Protein AF-A0A135VFY9-F1 (afdb_monomer_lite)

Radius of gyration: 34.6 Å; chains: 1; bounding box: 76×59×100 Å

pLDDT: mean 72.24, std 19.61, range [37.0, 94.88]

Structure (mmCIF, N/CA/C/O backbone):
data_AF-A0A135VFY9-F1
#
_entry.id   AF-A0A135VFY9-F1
#
loop_
_atom_site.group_PDB
_atom_site.id
_atom_site.type_symbol
_atom_site.label_atom_id
_atom_site.label_alt_id
_atom_site.label_comp_id
_atom_site.label_asym_id
_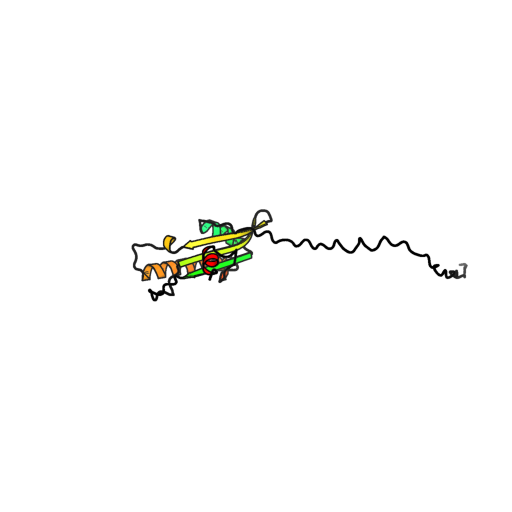atom_site.label_entity_id
_atom_site.label_seq_id
_atom_site.pdbx_PDB_ins_code
_atom_site.Cartn_x
_atom_site.Cartn_y
_atom_site.Cartn_z
_atom_site.occupancy
_atom_site.B_iso_or_equiv
_atom_site.auth_seq_id
_atom_site.auth_comp_id
_atom_site.auth_asym_id
_atom_site.auth_atom_id
_atom_site.pdbx_PDB_model_num
ATOM 1 N N . MET A 1 1 ? -46.616 47.228 67.418 1.00 39.56 1 MET A N 1
ATOM 2 C CA . MET A 1 1 ? -46.991 47.240 68.846 1.00 39.56 1 MET A CA 1
ATOM 3 C C . MET A 1 1 ? -46.242 46.096 69.524 1.00 39.56 1 MET A C 1
ATOM 5 O O . MET A 1 1 ? -46.438 44.972 69.099 1.00 39.56 1 MET A O 1
ATOM 9 N N . LEU A 1 2 ? -45.363 46.435 70.483 1.00 42.69 2 LEU A N 1
ATOM 10 C CA . LEU A 1 2 ? -44.660 45.589 71.480 1.00 42.69 2 LEU A CA 1
ATOM 11 C C . LEU A 1 2 ? -43.737 44.466 70.940 1.00 42.69 2 LEU A C 1
ATOM 13 O O . LEU A 1 2 ? -44.207 43.468 70.422 1.00 42.69 2 LEU A O 1
ATOM 17 N N . MET A 1 3 ? -42.409 44.648 70.880 1.00 37.00 3 MET A N 1
ATOM 18 C CA . MET A 1 3 ? -41.388 44.608 71.959 1.00 37.00 3 MET A CA 1
ATOM 19 C C . MET A 1 3 ? -41.200 43.247 72.652 1.00 37.00 3 MET A C 1
ATOM 21 O O . MET A 1 3 ? -42.106 42.788 73.341 1.00 37.00 3 MET A O 1
ATOM 25 N N . ARG A 1 4 ? -39.950 42.747 72.564 1.00 41.44 4 ARG A N 1
ATOM 26 C CA . ARG A 1 4 ? -39.115 41.947 73.506 1.00 41.44 4 ARG A CA 1
ATOM 27 C C . ARG A 1 4 ? -38.373 40.867 72.697 1.00 41.44 4 ARG A C 1
ATOM 29 O O . ARG A 1 4 ? -39.015 40.054 72.058 1.00 41.44 4 ARG A O 1
ATOM 36 N N . GLY A 1 5 ? -37.048 40.817 72.579 1.00 39.91 5 GLY A N 1
ATOM 37 C CA . GLY A 1 5 ? -35.980 41.257 73.472 1.00 39.91 5 GLY A CA 1
ATOM 38 C C . GLY A 1 5 ? -35.417 40.034 74.191 1.00 39.91 5 GLY A C 1
ATOM 39 O O . GLY A 1 5 ? -36.050 39.588 75.134 1.00 39.91 5 GLY A O 1
ATOM 40 N N . PHE A 1 6 ? -34.263 39.513 73.756 1.00 40.09 6 PHE A N 1
ATOM 41 C CA . PHE A 1 6 ? -33.360 38.704 74.584 1.00 40.09 6 PHE A CA 1
ATOM 42 C C . PHE A 1 6 ? -31.919 38.829 74.067 1.00 40.09 6 PHE A C 1
ATOM 44 O O . PHE A 1 6 ? -31.639 38.613 72.890 1.00 40.09 6 PHE A O 1
ATOM 51 N N . GLN A 1 7 ? -31.026 39.222 74.975 1.00 45.09 7 GLN A N 1
ATOM 52 C CA . GLN A 1 7 ? -29.579 39.344 74.812 1.00 45.09 7 GLN A CA 1
ATOM 53 C C . GLN A 1 7 ? -28.860 38.237 75.605 1.00 45.09 7 GLN A C 1
ATOM 55 O O . GLN A 1 7 ? -29.342 37.829 76.657 1.00 45.09 7 GLN A O 1
ATOM 60 N N . ALA A 1 8 ? -27.664 37.894 75.103 1.00 39.03 8 ALA A N 1
ATOM 61 C CA . ALA A 1 8 ? -26.459 37.368 75.770 1.00 39.03 8 ALA A CA 1
ATOM 62 C C . ALA A 1 8 ? -26.452 35.929 76.344 1.00 39.03 8 ALA A C 1
ATOM 64 O O . ALA A 1 8 ? -27.163 35.604 77.284 1.00 39.03 8 ALA A O 1
ATOM 65 N N . HIS A 1 9 ? -25.538 35.071 75.863 1.00 42.28 9 HIS A N 1
ATOM 66 C CA . HIS A 1 9 ? -24.142 34.996 76.340 1.00 42.28 9 HIS A CA 1
ATOM 67 C C . HIS A 1 9 ? -23.286 34.020 75.491 1.00 42.28 9 HIS A C 1
ATOM 69 O O . HIS A 1 9 ? -23.811 33.028 74.982 1.00 42.28 9 HIS A O 1
ATOM 75 N N . PRO A 1 10 ? -21.968 34.266 75.342 1.00 43.62 10 PRO A N 1
ATOM 76 C CA . PRO A 1 10 ? -21.043 33.389 74.625 1.00 43.62 10 PRO A CA 1
ATOM 77 C C . PRO A 1 10 ? -20.581 32.221 75.513 1.00 43.62 10 PRO A C 1
ATOM 79 O O . PRO A 1 10 ? -20.127 32.430 76.637 1.00 43.62 10 PRO A O 1
ATOM 82 N N . ARG A 1 11 ? -20.662 30.983 75.007 1.00 41.44 11 ARG A N 1
ATOM 83 C CA . ARG A 1 11 ? -20.024 29.821 75.646 1.00 41.44 11 ARG A CA 1
ATOM 84 C C . ARG A 1 11 ? -18.554 29.763 75.245 1.00 41.44 11 ARG A C 1
ATOM 86 O O . ARG A 1 11 ? -18.225 29.553 74.080 1.00 41.44 11 ARG A O 1
ATOM 93 N N . THR A 1 12 ? -17.688 29.947 76.231 1.00 51.69 12 THR A N 1
ATOM 94 C CA . THR A 1 12 ? -16.264 29.633 76.167 1.00 51.69 12 THR A CA 1
ATOM 95 C C . THR A 1 12 ? -16.074 28.119 76.055 1.00 51.69 12 THR A C 1
ATOM 97 O O . THR A 1 12 ? -16.721 27.340 76.752 1.00 51.69 12 THR A O 1
ATOM 100 N N . TRP A 1 13 ? -15.190 27.703 75.151 1.00 46.56 13 TRP A N 1
ATOM 101 C CA . TRP A 1 13 ? -14.734 26.321 75.027 1.00 46.56 13 TRP A CA 1
ATOM 102 C C . TRP A 1 13 ? -13.480 26.144 75.891 1.00 46.56 13 TRP A C 1
ATOM 104 O O . TRP A 1 13 ? -12.573 26.974 75.782 1.00 46.56 13 TRP A O 1
ATOM 114 N N . PRO A 1 14 ? -13.375 25.105 76.734 1.00 41.62 14 PRO A N 1
ATOM 115 C CA . PRO A 1 14 ? -12.105 24.779 77.357 1.00 41.62 14 PRO A CA 1
ATOM 116 C C . PRO A 1 14 ? -11.186 24.106 76.330 1.00 41.62 14 PRO A C 1
ATOM 118 O O . PRO A 1 14 ? -11.566 23.154 75.648 1.00 41.62 14 PRO A O 1
ATOM 121 N N . SER A 1 15 ? -9.970 24.639 76.237 1.00 48.41 15 SER A N 1
ATOM 122 C CA . SER A 1 15 ? -8.829 24.045 75.545 1.00 48.41 15 SER A CA 1
ATOM 123 C C . SER A 1 15 ? -8.469 22.716 76.206 1.00 48.41 15 SER A C 1
ATOM 125 O O . SER A 1 15 ? -8.247 22.674 77.417 1.00 48.41 15 SER A O 1
ATOM 127 N N . VAL A 1 16 ? -8.411 21.641 75.422 1.00 46.72 16 VAL A N 1
ATOM 128 C CA . VAL A 1 16 ? -7.916 20.339 75.875 1.00 46.72 16 VAL A CA 1
ATOM 129 C C . VAL A 1 16 ? -6.723 19.973 75.003 1.00 46.72 16 VAL A C 1
ATOM 131 O O . VAL A 1 16 ? -6.871 19.656 73.824 1.00 46.72 16 VAL A O 1
ATOM 134 N N . SER A 1 17 ? -5.532 20.064 75.587 1.00 53.16 17 SER A N 1
ATOM 135 C CA . SER A 1 17 ? -4.291 19.555 75.006 1.00 53.16 17 SER A CA 1
ATOM 136 C C . SER A 1 17 ? -4.358 18.025 74.919 1.00 53.16 17 SER A C 1
ATOM 138 O O . SER A 1 17 ? -4.678 17.393 75.930 1.00 53.16 17 SER A O 1
ATOM 140 N N . PRO A 1 18 ? -4.043 17.392 73.777 1.00 43.88 18 PRO A N 1
ATOM 141 C CA . PRO A 1 18 ? -3.966 15.940 73.718 1.00 43.88 18 PRO A CA 1
ATOM 142 C C . PRO A 1 18 ? -2.704 15.443 74.428 1.00 43.88 18 PRO A C 1
ATOM 144 O O . PRO A 1 18 ? -1.591 15.853 74.101 1.00 43.88 18 PRO A O 1
ATOM 147 N N . LEU A 1 19 ? -2.911 14.550 75.398 1.00 42.47 19 LEU A N 1
ATOM 148 C CA . LEU A 1 19 ? -1.879 13.734 76.024 1.00 42.47 19 LEU A CA 1
ATOM 149 C C . LEU A 1 19 ? -1.087 12.954 74.966 1.00 42.47 19 LEU A C 1
ATOM 151 O O . LEU A 1 19 ? -1.666 12.273 74.117 1.00 42.47 19 LEU A O 1
ATOM 155 N N . GLU A 1 20 ? 0.238 12.976 75.111 1.00 47.38 20 GLU A N 1
ATOM 156 C CA . GLU A 1 20 ? 1.128 11.944 74.589 1.00 47.38 20 GLU A CA 1
ATOM 157 C C . GLU A 1 20 ? 0.598 10.561 74.981 1.00 47.38 20 GLU A C 1
ATOM 159 O O . GLU A 1 20 ? 0.561 10.186 76.155 1.00 47.38 20 GLU A O 1
ATOM 164 N N . THR A 1 21 ? 0.210 9.778 73.981 1.00 47.62 21 THR A N 1
ATOM 165 C CA . THR A 1 21 ? 0.043 8.336 74.124 1.00 47.62 21 THR A CA 1
ATOM 166 C C . THR A 1 21 ? 0.975 7.662 73.133 1.00 47.62 21 THR A C 1
ATOM 168 O O . THR A 1 21 ? 0.908 7.860 71.922 1.00 47.62 21 THR A O 1
ATOM 171 N N . LYS A 1 22 ? 1.920 6.921 73.716 1.00 42.84 22 LYS A N 1
ATOM 172 C CA . LYS A 1 22 ? 2.869 6.024 73.063 1.00 42.84 22 LYS A CA 1
ATOM 173 C C . LYS A 1 22 ? 2.146 5.172 72.020 1.00 42.84 22 LYS A C 1
ATOM 175 O O . LYS A 1 22 ? 1.092 4.608 72.308 1.00 42.84 22 LYS A O 1
ATOM 180 N N . GLY A 1 23 ? 2.726 5.087 70.826 1.00 43.09 23 GLY A N 1
ATOM 181 C CA . GLY A 1 23 ? 2.190 4.266 69.748 1.00 43.09 23 GLY A CA 1
ATOM 182 C C . GLY A 1 23 ? 2.183 2.774 70.082 1.00 43.09 23 GLY A C 1
ATOM 183 O O . GLY A 1 23 ? 2.876 2.323 70.996 1.00 43.09 23 GLY A O 1
ATOM 184 N N . PRO A 1 24 ? 1.489 1.992 69.253 1.00 44.50 24 PRO A N 1
ATOM 185 C CA . PRO A 1 24 ? 2.029 0.756 68.748 1.00 44.50 24 PRO A CA 1
ATOM 186 C C . PRO A 1 24 ? 2.429 0.967 67.287 1.00 44.50 24 PRO A C 1
ATOM 188 O O . PRO A 1 24 ? 1.637 1.353 66.423 1.00 44.50 24 PRO A O 1
ATOM 191 N N . GLU A 1 25 ? 3.712 0.732 67.051 1.00 51.75 25 GLU A N 1
ATOM 192 C CA . GLU A 1 25 ? 4.266 0.279 65.785 1.00 51.75 25 GLU A CA 1
ATOM 193 C C . GLU A 1 25 ? 3.294 -0.707 65.113 1.00 51.75 25 GLU A C 1
ATOM 195 O O . GLU A 1 25 ? 2.855 -1.664 65.748 1.00 51.75 25 GLU A O 1
ATOM 200 N N . GLY A 1 26 ? 2.929 -0.483 63.844 1.00 45.62 26 GLY A N 1
ATOM 201 C CA . GLY A 1 26 ? 2.209 -1.523 63.095 1.00 45.62 26 GLY A CA 1
ATOM 202 C C . GLY A 1 26 ? 1.233 -1.113 61.994 1.00 45.62 26 GLY A C 1
ATOM 203 O O . GLY A 1 26 ? 0.699 -2.008 61.354 1.00 45.62 26 GLY A O 1
ATOM 204 N N . ALA A 1 27 ? 0.981 0.175 61.725 1.00 44.53 27 ALA A N 1
ATOM 205 C CA . ALA A 1 27 ? -0.081 0.555 60.769 1.00 44.53 27 ALA A CA 1
ATOM 206 C C . ALA A 1 27 ? 0.358 1.390 59.548 1.00 44.53 27 ALA A C 1
ATOM 208 O O . ALA A 1 27 ? -0.451 1.623 58.656 1.00 44.53 27 ALA A O 1
ATOM 209 N N . TYR A 1 28 ? 1.626 1.808 59.453 1.00 45.19 28 TYR A N 1
ATOM 210 C CA . TYR A 1 28 ? 2.109 2.668 58.354 1.00 45.19 28 TYR A CA 1
ATOM 211 C C . TYR A 1 28 ? 2.976 1.949 57.304 1.00 45.19 28 TYR A C 1
ATOM 213 O O . TYR A 1 28 ? 3.496 2.591 56.396 1.00 45.19 28 TYR A O 1
ATOM 221 N N . GLY A 1 29 ? 3.125 0.623 57.400 1.00 41.53 29 GLY A N 1
ATOM 222 C CA . GLY A 1 29 ? 3.902 -0.178 56.442 1.00 41.53 29 GLY A CA 1
ATOM 223 C C . GLY A 1 29 ? 3.119 -0.667 55.217 1.00 41.53 29 GLY A C 1
ATOM 224 O O . GLY A 1 29 ? 3.728 -1.005 54.214 1.00 41.53 29 GLY A O 1
ATOM 225 N N . ALA A 1 30 ? 1.783 -0.677 55.266 1.00 46.16 30 ALA A N 1
ATOM 226 C CA . ALA A 1 30 ? 0.944 -1.353 54.265 1.00 46.16 30 ALA A CA 1
ATOM 227 C C . ALA A 1 30 ? 0.145 -0.402 53.350 1.00 46.16 30 ALA A C 1
ATOM 229 O O . ALA A 1 30 ? -0.817 -0.810 52.713 1.00 46.16 30 ALA A O 1
ATOM 230 N N . MET A 1 31 ? 0.515 0.880 53.294 1.00 43.44 31 MET A N 1
ATOM 231 C CA . MET A 1 31 ? -0.143 1.902 52.457 1.00 43.44 31 MET A CA 1
ATOM 232 C C . MET A 1 31 ? 0.871 2.617 51.548 1.00 43.44 31 MET A C 1
ATOM 234 O O . MET A 1 31 ? 0.744 3.807 51.263 1.00 43.44 31 MET A O 1
ATOM 238 N N . ARG A 1 32 ? 1.929 1.915 51.120 1.00 46.97 32 ARG A N 1
ATOM 239 C CA . ARG A 1 32 ? 2.898 2.432 50.134 1.00 46.97 32 ARG A CA 1
ATOM 240 C C . ARG A 1 32 ? 3.126 1.537 48.920 1.00 46.97 32 ARG A C 1
ATOM 242 O O . ARG A 1 32 ? 3.772 1.974 47.976 1.00 46.97 32 ARG A O 1
ATOM 249 N N . GLU A 1 33 ? 2.517 0.363 48.886 1.00 48.94 33 GLU A N 1
ATOM 250 C CA . GLU A 1 33 ? 2.519 -0.530 47.733 1.00 48.94 33 GLU A CA 1
ATOM 251 C C . GLU A 1 33 ? 1.072 -0.829 47.373 1.00 48.94 33 GLU A C 1
ATOM 253 O O . GLU A 1 33 ? 0.475 -1.716 47.955 1.00 48.94 33 GLU A O 1
ATOM 258 N N . LEU A 1 34 ? 0.479 0.002 46.517 1.00 48.31 34 LEU A N 1
ATOM 259 C CA . LEU A 1 34 ? -0.631 -0.329 45.603 1.00 48.31 34 LEU A CA 1
ATOM 260 C C . LEU A 1 34 ? -0.941 0.902 44.726 1.00 48.31 34 LEU A C 1
ATOM 262 O O . LEU A 1 34 ? -2.080 1.256 44.442 1.00 48.31 34 LEU A O 1
ATOM 266 N N . LYS A 1 35 ? 0.118 1.580 44.273 1.00 42.94 35 LYS A N 1
ATOM 267 C CA . LYS A 1 35 ? 0.095 2.277 42.987 1.00 42.94 35 LYS A CA 1
ATOM 268 C C . LYS A 1 35 ? 0.970 1.470 42.040 1.00 42.94 35 LYS A C 1
ATOM 270 O O . LYS A 1 35 ? 1.930 1.978 41.470 1.00 42.94 35 LYS A O 1
ATOM 275 N N . GLU A 1 36 ? 0.647 0.188 41.899 1.00 49.69 36 GLU A N 1
ATOM 276 C CA . GLU A 1 36 ? 0.929 -0.481 40.641 1.00 49.69 36 GLU A CA 1
ATOM 277 C C . GLU A 1 36 ? 0.064 0.246 39.616 1.00 49.69 36 GLU A C 1
ATOM 279 O O . GLU A 1 36 ?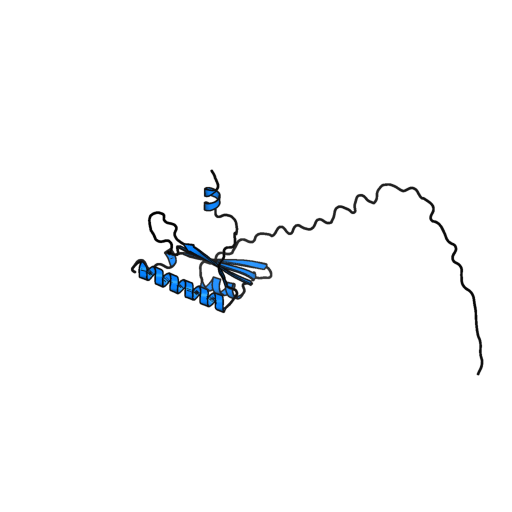 -1.125 -0.017 39.457 1.00 49.69 36 GLU A O 1
ATOM 284 N N . MET A 1 37 ? 0.649 1.258 38.970 1.00 42.72 37 MET A N 1
ATOM 285 C CA . MET A 1 37 ? 0.227 1.590 37.623 1.00 42.72 37 MET A CA 1
ATOM 286 C C . MET A 1 37 ? 0.257 0.255 36.900 1.00 42.72 37 MET A C 1
ATOM 288 O O . MET A 1 37 ? 1.343 -0.303 36.724 1.00 42.72 37 MET A O 1
ATOM 292 N N . SER A 1 38 ? -0.911 -0.278 36.547 1.00 49.53 38 SER A N 1
ATOM 293 C CA . SER A 1 38 ? -1.002 -1.273 35.498 1.00 49.53 38 SER A CA 1
ATOM 294 C C . SER A 1 38 ? -0.220 -0.670 34.345 1.00 49.53 38 SER A C 1
ATOM 296 O O . SER A 1 38 ? -0.680 0.268 33.693 1.00 49.53 38 SER A O 1
ATOM 298 N N . LYS A 1 39 ? 1.026 -1.120 34.173 1.00 50.19 39 LYS A N 1
ATOM 299 C CA . LYS A 1 39 ? 1.722 -1.004 32.908 1.00 50.19 39 LYS A CA 1
ATOM 300 C C . LYS A 1 39 ? 0.774 -1.729 31.980 1.00 50.19 39 LYS A C 1
ATOM 302 O O . LYS A 1 39 ? 0.724 -2.956 31.996 1.00 50.19 39 LYS A O 1
ATOM 307 N N . GLU A 1 40 ? -0.078 -0.968 31.303 1.00 55.59 40 GLU A N 1
ATOM 308 C CA . GLU A 1 40 ? -0.780 -1.431 30.127 1.00 55.59 40 GLU A CA 1
ATOM 309 C C . GLU A 1 40 ? 0.349 -1.881 29.215 1.00 55.59 40 GLU A C 1
ATOM 311 O O . GLU A 1 40 ? 0.986 -1.067 28.556 1.00 55.59 40 GLU A O 1
ATOM 316 N N . ASN A 1 41 ? 0.718 -3.158 29.306 1.00 53.88 41 ASN A N 1
ATOM 317 C CA . ASN A 1 41 ? 1.574 -3.773 28.321 1.00 53.88 41 ASN A CA 1
ATOM 318 C C . ASN A 1 41 ? 0.769 -3.598 27.040 1.00 53.88 41 ASN A C 1
ATOM 320 O O . ASN A 1 41 ? -0.318 -4.186 26.963 1.00 53.88 41 ASN A O 1
ATOM 324 N N . PRO A 1 42 ? 1.207 -2.742 26.098 1.00 58.66 42 PRO A N 1
ATOM 325 C CA . PRO A 1 42 ? 0.472 -2.573 24.866 1.00 58.66 42 PRO A CA 1
ATOM 326 C C . PRO A 1 42 ? 0.464 -3.956 24.232 1.00 58.66 42 PRO A C 1
ATOM 328 O O . PRO A 1 42 ? 1.505 -4.484 23.843 1.00 58.66 42 PRO A O 1
ATOM 331 N N . THR A 1 43 ? -0.699 -4.602 24.256 1.00 62.69 43 THR A N 1
ATOM 332 C CA . THR A 1 43 ? -0.855 -5.905 23.630 1.00 62.69 43 THR A CA 1
ATOM 333 C C . THR A 1 43 ? -0.702 -5.623 22.150 1.00 62.69 43 THR A C 1
ATOM 335 O O . THR A 1 43 ? -1.568 -4.995 21.545 1.00 62.69 43 THR A O 1
ATOM 338 N N . SER A 1 44 ? 0.463 -5.968 21.606 1.00 68.00 44 SER A N 1
ATOM 339 C CA . SER A 1 44 ? 0.764 -5.743 20.201 1.00 68.00 44 SER A CA 1
ATOM 340 C C . SER A 1 44 ? -0.138 -6.662 19.392 1.00 68.00 44 SER A C 1
ATOM 342 O O . SER A 1 44 ? 0.018 -7.883 19.423 1.00 68.00 44 SER A O 1
ATOM 344 N N . ILE A 1 45 ? -1.138 -6.083 18.730 1.00 78.81 45 ILE A N 1
ATOM 345 C CA . ILE A 1 45 ? -1.989 -6.818 17.801 1.00 78.81 45 ILE A CA 1
ATOM 346 C C . ILE A 1 45 ? -1.268 -6.804 16.451 1.00 78.81 45 ILE A C 1
ATOM 348 O O . ILE A 1 45 ? -1.046 -5.717 15.905 1.00 78.81 45 ILE A O 1
ATOM 352 N N . PRO A 1 46 ? -0.879 -7.971 15.908 1.00 84.25 46 PRO A N 1
ATOM 353 C CA . PRO A 1 46 ? -0.207 -8.021 14.622 1.00 84.25 46 PRO A CA 1
ATOM 354 C C . PRO A 1 46 ? -1.127 -7.477 13.517 1.00 84.25 46 PRO A C 1
ATOM 356 O O . PRO A 1 46 ? -2.346 -7.666 13.584 1.00 84.25 46 PRO A O 1
ATOM 359 N N . PRO A 1 47 ? -0.572 -6.819 12.486 1.00 88.75 47 PRO A N 1
ATOM 360 C CA . PRO A 1 47 ? -1.357 -6.369 11.347 1.00 88.75 47 PRO A CA 1
ATOM 361 C C . PRO A 1 47 ? -2.080 -7.526 10.653 1.00 88.75 47 PRO A C 1
ATOM 363 O O . PRO A 1 47 ? -1.482 -8.568 10.382 1.00 88.75 47 PRO A O 1
ATOM 366 N N . VAL A 1 48 ? -3.343 -7.311 10.295 1.00 92.56 48 VAL A N 1
ATOM 367 C CA . VAL A 1 48 ? -4.088 -8.213 9.414 1.00 92.56 48 VAL A CA 1
ATOM 368 C C . VAL A 1 48 ? -3.636 -7.950 7.981 1.00 92.56 48 VAL A C 1
ATOM 370 O O . VAL A 1 48 ? -3.796 -6.839 7.475 1.00 92.56 48 VAL A O 1
ATOM 373 N N . VAL A 1 49 ? -3.046 -8.953 7.335 1.00 93.56 49 VAL A N 1
ATOM 374 C CA . VAL A 1 49 ? -2.620 -8.858 5.934 1.00 93.56 49 VAL A CA 1
ATOM 375 C C . VAL A 1 49 ? -3.797 -9.214 5.032 1.00 93.56 49 VAL A C 1
ATOM 377 O O . VAL A 1 49 ? -4.435 -10.243 5.234 1.00 93.56 49 VAL A O 1
ATOM 380 N N . LEU A 1 50 ? -4.085 -8.344 4.070 1.00 93.75 50 LEU A N 1
ATOM 381 C CA . LEU A 1 50 ? -5.157 -8.485 3.095 1.00 93.75 50 LEU A CA 1
ATOM 382 C C . LEU A 1 50 ? -4.558 -8.768 1.720 1.00 93.75 50 LEU A C 1
ATOM 384 O O . LEU A 1 50 ? -3.660 -8.044 1.272 1.00 93.75 50 LEU A O 1
ATOM 388 N N . ASP A 1 51 ? -5.086 -9.790 1.056 1.00 90.38 51 ASP A N 1
ATOM 389 C CA . ASP A 1 51 ? -4.639 -10.202 -0.275 1.00 90.38 51 ASP A CA 1
ATOM 390 C C . ASP A 1 51 ? -5.164 -9.259 -1.363 1.00 90.38 51 ASP A C 1
ATOM 392 O O . ASP A 1 51 ? -4.428 -8.914 -2.284 1.00 90.38 51 ASP A O 1
ATOM 396 N N . ASP A 1 52 ? -6.397 -8.771 -1.210 1.00 91.38 52 ASP A N 1
ATOM 397 C CA . ASP A 1 52 ? -7.063 -7.920 -2.191 1.00 91.38 52 ASP A CA 1
ATOM 398 C C . ASP A 1 52 ? -6.987 -6.430 -1.830 1.00 91.38 52 ASP A C 1
ATOM 400 O O . ASP A 1 52 ? -7.270 -6.001 -0.705 1.00 91.38 52 ASP A O 1
ATOM 404 N N . TYR A 1 53 ? -6.660 -5.603 -2.828 1.00 90.81 53 TYR A N 1
ATOM 405 C CA . TYR A 1 53 ? -6.620 -4.148 -2.664 1.00 90.81 53 TYR A CA 1
ATOM 406 C C . TYR A 1 53 ? -8.006 -3.559 -2.358 1.00 90.81 53 TYR A C 1
ATOM 408 O O . TYR A 1 53 ? -8.118 -2.618 -1.573 1.00 90.81 53 TYR A O 1
ATOM 416 N N . SER A 1 54 ? -9.072 -4.111 -2.944 1.00 92.44 54 SER A N 1
ATOM 417 C CA . SER A 1 54 ? -10.442 -3.633 -2.716 1.00 92.44 54 SER A CA 1
ATOM 418 C C . SER A 1 54 ? -10.873 -3.783 -1.256 1.00 92.44 54 SER A C 1
ATOM 420 O O . SER A 1 54 ? -11.492 -2.871 -0.707 1.00 92.44 54 SER A O 1
ATOM 422 N N . ASP A 1 55 ? -10.480 -4.876 -0.604 1.00 93.69 55 ASP A N 1
ATOM 423 C CA . ASP A 1 55 ? -10.737 -5.084 0.821 1.00 93.69 55 ASP A CA 1
ATOM 424 C C . ASP A 1 55 ? -9.951 -4.080 1.660 1.00 93.69 55 ASP A C 1
ATOM 426 O O . ASP A 1 55 ? -10.497 -3.442 2.564 1.00 93.69 55 ASP A O 1
ATOM 430 N N . PHE A 1 56 ? -8.675 -3.872 1.321 1.00 94.62 56 PHE A N 1
ATOM 431 C CA . PHE A 1 56 ? -7.853 -2.861 1.981 1.00 94.62 56 PHE A CA 1
ATOM 432 C C . PHE A 1 56 ? -8.471 -1.467 1.887 1.00 94.62 56 PHE A C 1
ATOM 434 O O . PHE A 1 56 ? -8.542 -0.754 2.888 1.00 94.62 56 PHE A O 1
ATOM 441 N N . GLU A 1 57 ? -8.954 -1.087 0.709 1.00 94.12 57 GLU A N 1
ATOM 442 C CA . GLU A 1 57 ? -9.600 0.200 0.480 1.00 94.12 57 GLU A CA 1
ATOM 443 C C . GLU A 1 57 ? -10.835 0.401 1.370 1.00 94.12 57 GLU A C 1
ATOM 445 O O . GLU A 1 57 ? -11.042 1.492 1.908 1.00 94.12 57 GLU A O 1
ATOM 450 N N . MET A 1 58 ? -11.632 -0.647 1.593 1.00 93.50 58 MET A N 1
ATOM 451 C CA . MET A 1 58 ? -12.773 -0.572 2.508 1.00 93.50 58 MET A CA 1
ATOM 452 C C . MET A 1 58 ? -12.345 -0.232 3.941 1.00 93.50 58 MET A C 1
ATOM 454 O O . MET A 1 58 ? -12.989 0.598 4.587 1.00 93.50 58 MET A O 1
ATOM 458 N N . PHE A 1 59 ? -11.254 -0.824 4.432 1.00 94.00 59 PHE A N 1
ATOM 459 C CA . PHE A 1 59 ? -10.734 -0.531 5.772 1.00 94.00 59 PHE A CA 1
ATOM 460 C C . PHE A 1 59 ? -10.008 0.814 5.847 1.00 94.00 59 PHE A C 1
ATOM 462 O O . PHE A 1 59 ? -10.113 1.509 6.859 1.00 94.00 59 PHE A O 1
ATOM 469 N N . ALA A 1 60 ? -9.316 1.212 4.779 1.00 93.38 60 ALA A N 1
ATOM 470 C CA . ALA A 1 60 ? -8.583 2.471 4.703 1.00 93.38 60 ALA A CA 1
ATOM 471 C C . ALA A 1 60 ? -9.494 3.692 4.923 1.00 93.38 60 ALA A C 1
ATOM 473 O O . ALA A 1 60 ? -9.093 4.631 5.608 1.00 93.38 60 ALA A O 1
ATOM 474 N N . LYS A 1 61 ? -10.747 3.643 4.449 1.00 91.69 61 LYS A N 1
ATOM 475 C CA . LYS A 1 61 ? -11.765 4.691 4.677 1.00 91.69 61 LYS A CA 1
ATOM 476 C C . LYS A 1 61 ? -12.094 4.928 6.153 1.00 91.69 61 LYS A C 1
ATOM 478 O O . LYS A 1 61 ? -12.470 6.031 6.535 1.00 91.69 61 LYS A O 1
ATOM 483 N N . GLY A 1 62 ? -12.000 3.884 6.975 1.00 89.56 62 GLY A N 1
ATOM 484 C CA . GLY A 1 62 ? -12.259 3.940 8.416 1.00 89.56 62 GLY A CA 1
ATOM 485 C C . GLY A 1 62 ? -10.995 4.094 9.261 1.00 89.56 62 GLY A C 1
ATOM 486 O O . GLY A 1 62 ? -11.075 4.031 10.490 1.00 89.56 62 GLY A O 1
ATOM 487 N N . ALA A 1 63 ? -9.832 4.235 8.625 1.00 92.81 63 ALA A N 1
ATOM 488 C CA . ALA A 1 63 ? -8.557 4.348 9.309 1.00 92.81 63 ALA A CA 1
ATOM 489 C C . ALA A 1 63 ? -8.351 5.761 9.856 1.00 92.81 63 ALA A C 1
ATOM 491 O O . ALA A 1 63 ? -8.742 6.759 9.254 1.00 92.81 63 ALA A O 1
ATOM 492 N N . VAL A 1 64 ? -7.660 5.850 10.990 1.00 92.56 64 VAL A N 1
ATOM 493 C CA . VAL A 1 64 ? -7.190 7.139 11.517 1.00 92.56 64 VAL A CA 1
ATOM 494 C C . VAL A 1 64 ? -6.072 7.687 10.630 1.00 92.56 64 VAL A C 1
ATOM 496 O O . VAL A 1 64 ? -5.964 8.897 10.417 1.00 92.56 64 VAL A O 1
ATOM 499 N N . LEU A 1 65 ? -5.235 6.782 10.121 1.00 92.94 65 LEU A N 1
ATOM 500 C CA . LEU A 1 65 ? -4.087 7.099 9.293 1.00 92.94 65 LEU A CA 1
ATOM 501 C C . LEU A 1 65 ? -3.834 5.974 8.294 1.00 92.94 65 LEU A C 1
ATOM 503 O O . LEU A 1 65 ? -3.872 4.799 8.658 1.00 92.94 65 LEU A O 1
ATOM 507 N N . VAL A 1 66 ? -3.520 6.337 7.056 1.00 94.88 66 VAL A N 1
ATOM 508 C CA . VAL A 1 66 ? -3.052 5.406 6.033 1.00 94.88 66 VAL A CA 1
ATOM 509 C C . VAL A 1 66 ? -1.603 5.739 5.714 1.00 94.88 66 VAL A C 1
ATOM 511 O O . VAL A 1 66 ? -1.251 6.890 5.463 1.00 94.88 66 VAL A O 1
ATOM 514 N N . LEU A 1 67 ? -0.750 4.726 5.732 1.00 94.31 67 LEU A N 1
ATOM 515 C CA . LEU A 1 67 ? 0.646 4.832 5.356 1.00 94.31 67 LEU A CA 1
ATOM 516 C C . LEU A 1 67 ? 0.892 4.119 4.041 1.00 94.31 67 LEU A C 1
ATOM 518 O O . LEU A 1 67 ? 0.349 3.040 3.807 1.00 94.31 67 LEU A O 1
ATOM 522 N N . TYR A 1 68 ? 1.771 4.690 3.227 1.00 93.75 68 TYR A N 1
ATOM 523 C CA . TYR A 1 68 ? 2.372 3.980 2.110 1.00 93.75 68 TYR A CA 1
ATOM 524 C C . TYR A 1 68 ? 3.897 3.986 2.233 1.00 93.75 68 TYR A C 1
ATOM 526 O O . TYR A 1 68 ? 4.523 5.021 2.485 1.00 93.75 68 TYR A O 1
ATOM 534 N N . SER A 1 69 ? 4.491 2.813 2.034 1.00 92.06 69 SER A N 1
ATOM 535 C CA . SER A 1 69 ? 5.934 2.603 2.050 1.00 92.06 69 SER A CA 1
ATOM 536 C C . SER A 1 69 ? 6.391 1.983 0.730 1.00 92.06 69 SER A C 1
ATOM 538 O O . SER A 1 69 ? 6.122 0.800 0.493 1.00 92.06 69 SER A O 1
ATOM 540 N N . PRO A 1 70 ? 7.044 2.763 -0.149 1.00 89.75 70 PRO A N 1
ATOM 541 C CA . PRO A 1 70 ? 7.658 2.236 -1.354 1.00 89.75 70 PRO A CA 1
ATOM 542 C C . PRO A 1 70 ? 9.025 1.617 -1.038 1.00 89.75 70 PRO A C 1
ATOM 544 O O . PRO A 1 70 ? 9.884 2.243 -0.416 1.00 89.75 70 PRO A O 1
ATOM 547 N N . GLU A 1 71 ? 9.236 0.407 -1.532 1.00 88.00 71 GLU A N 1
ATOM 548 C CA . GLU A 1 71 ? 10.499 -0.315 -1.512 1.00 88.00 71 GLU A CA 1
ATOM 549 C C . GLU A 1 71 ? 11.004 -0.431 -2.951 1.00 88.00 71 GLU A C 1
ATOM 551 O O . GLU A 1 71 ? 10.268 -0.855 -3.843 1.00 88.00 71 GLU A O 1
ATOM 556 N N . TYR A 1 72 ? 12.259 -0.057 -3.181 1.00 85.44 72 TYR A N 1
ATOM 557 C CA . TYR A 1 72 ? 12.894 -0.096 -4.496 1.00 85.44 72 TYR A CA 1
ATOM 558 C C . TYR A 1 72 ? 13.890 -1.252 -4.575 1.00 85.44 72 TYR A C 1
ATOM 560 O O . TYR A 1 72 ? 14.431 -1.695 -3.556 1.00 85.44 72 TYR A O 1
ATOM 568 N N . PHE A 1 73 ? 14.155 -1.754 -5.779 1.00 82.88 73 PHE A N 1
ATOM 569 C CA . PHE A 1 73 ? 15.231 -2.723 -5.959 1.00 82.88 73 PHE A CA 1
ATOM 570 C C . PHE A 1 73 ? 16.579 -2.064 -5.661 1.00 82.88 73 PHE A C 1
ATOM 572 O O . PHE A 1 73 ? 16.876 -0.964 -6.118 1.00 82.88 73 PHE A O 1
ATOM 579 N N . HIS A 1 74 ? 17.409 -2.777 -4.906 1.00 73.88 74 HIS A N 1
ATOM 580 C CA . HIS A 1 74 ? 18.783 -2.391 -4.632 1.00 73.88 74 HIS A CA 1
ATOM 581 C C . HIS A 1 74 ? 19.682 -3.403 -5.339 1.00 73.88 74 HIS A C 1
ATOM 583 O O . HIS A 1 74 ? 19.854 -4.523 -4.863 1.00 73.88 74 HIS A O 1
ATOM 589 N N . SER A 1 75 ? 20.213 -3.036 -6.506 1.00 66.62 75 SER A N 1
ATOM 590 C CA . SER A 1 75 ? 21.186 -3.855 -7.230 1.00 66.62 75 SER A CA 1
ATOM 591 C C . SER A 1 75 ? 22.488 -3.076 -7.386 1.00 66.62 75 SER A C 1
ATOM 593 O O . SER A 1 75 ? 22.451 -1.944 -7.861 1.00 66.62 75 SER A O 1
ATOM 595 N N . PRO A 1 76 ? 23.645 -3.654 -7.022 1.00 65.94 76 PRO A N 1
ATOM 596 C CA . PRO A 1 76 ? 24.940 -3.045 -7.314 1.00 65.94 76 PRO A CA 1
ATOM 597 C C . PRO A 1 76 ? 25.346 -3.206 -8.790 1.00 65.94 76 PRO A C 1
ATOM 599 O O . PRO A 1 76 ? 26.331 -2.610 -9.212 1.00 65.94 76 PRO A O 1
ATOM 602 N N . PHE A 1 77 ? 24.613 -4.012 -9.567 1.00 65.25 77 PHE A N 1
ATOM 603 C CA . PHE A 1 77 ? 24.942 -4.351 -10.958 1.00 65.25 77 PHE A CA 1
ATOM 604 C C . PHE A 1 77 ? 24.052 -3.658 -11.989 1.00 65.25 77 PHE A C 1
ATOM 606 O O . PHE A 1 77 ? 24.410 -3.589 -13.160 1.00 65.25 77 PHE A O 1
ATOM 613 N N . LEU A 1 78 ? 22.885 -3.174 -11.568 1.00 60.09 78 LEU A N 1
ATOM 614 C CA . LEU A 1 78 ? 21.943 -2.461 -12.421 1.00 60.09 78 LEU A CA 1
ATOM 615 C C . LEU A 1 78 ? 21.833 -1.039 -11.883 1.00 60.09 78 LEU 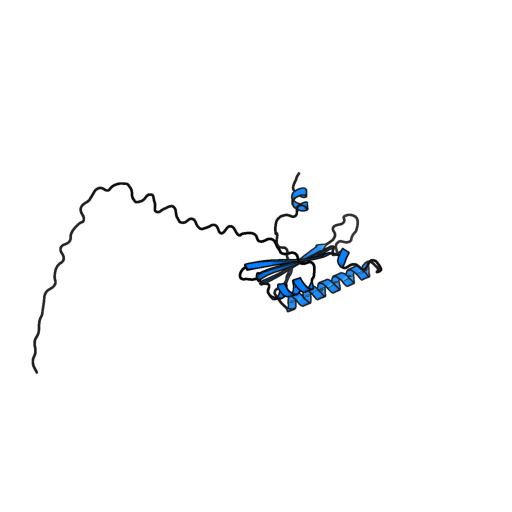A C 1
ATOM 617 O O . LEU A 1 78 ? 21.588 -0.858 -10.692 1.00 60.09 78 LEU A O 1
ATOM 621 N N . ASP A 1 79 ? 21.988 -0.038 -12.747 1.00 56.69 79 ASP A N 1
ATOM 622 C CA . ASP A 1 79 ? 21.898 1.387 -12.386 1.00 56.69 79 ASP A CA 1
ATOM 623 C C . ASP A 1 79 ? 20.432 1.833 -12.180 1.00 56.69 79 ASP A C 1
ATOM 625 O O . ASP A 1 79 ? 19.991 2.908 -12.581 1.00 56.69 79 ASP A O 1
ATOM 629 N N . ASP A 1 80 ? 19.638 0.951 -11.577 1.00 59.84 80 ASP A N 1
ATOM 630 C CA . ASP A 1 80 ? 18.183 0.921 -11.674 1.00 59.84 80 ASP A CA 1
ATOM 631 C C . ASP A 1 80 ? 17.535 1.308 -10.338 1.00 59.84 80 ASP A C 1
ATOM 633 O O . ASP A 1 80 ? 16.598 0.687 -9.834 1.00 59.84 80 ASP A O 1
ATOM 637 N N . LYS A 1 81 ? 18.069 2.374 -9.728 1.00 59.53 81 LYS A N 1
ATOM 638 C CA . LYS A 1 81 ? 17.671 2.881 -8.397 1.00 59.53 81 LYS A CA 1
ATOM 639 C C . LYS A 1 81 ? 16.233 3.411 -8.330 1.00 59.53 81 LYS A C 1
ATOM 641 O O . LYS A 1 81 ? 15.777 3.795 -7.257 1.00 59.53 81 LYS A O 1
ATOM 646 N N . LYS A 1 82 ? 15.536 3.491 -9.466 1.00 69.88 82 LYS A N 1
ATOM 647 C CA . LYS A 1 82 ? 14.150 3.972 -9.558 1.00 69.88 82 LYS A CA 1
ATOM 648 C C . LYS A 1 82 ? 13.128 2.843 -9.638 1.00 69.88 82 LYS A C 1
ATOM 650 O O . LYS A 1 82 ? 11.937 3.120 -9.556 1.00 69.88 82 LYS A O 1
ATOM 655 N N . ARG A 1 83 ? 13.562 1.585 -9.767 1.00 77.12 83 ARG A N 1
ATOM 656 C CA . ARG A 1 83 ? 12.636 0.466 -9.928 1.00 77.12 83 ARG A CA 1
ATOM 657 C C . ARG A 1 83 ? 11.913 0.162 -8.629 1.00 77.12 83 ARG A C 1
ATOM 659 O O . ARG A 1 83 ? 12.523 -0.298 -7.661 1.00 77.12 83 ARG A O 1
ATOM 666 N N . LEU A 1 84 ? 10.603 0.369 -8.631 1.00 82.06 84 LEU A N 1
ATOM 667 C CA . LEU A 1 84 ? 9.739 -0.024 -7.533 1.00 82.06 84 LEU A CA 1
ATOM 668 C C . LEU A 1 84 ? 9.687 -1.554 -7.444 1.00 82.06 84 LEU A C 1
ATOM 670 O O . LEU A 1 84 ? 9.352 -2.236 -8.409 1.00 82.06 84 LEU A O 1
ATOM 674 N N . ARG A 1 85 ? 10.055 -2.096 -6.287 1.00 84.00 85 ARG A N 1
ATOM 675 C CA . ARG A 1 85 ? 9.954 -3.523 -5.965 1.00 84.00 85 ARG A CA 1
ATOM 676 C C . ARG A 1 85 ? 8.608 -3.847 -5.353 1.00 84.00 85 ARG A C 1
ATOM 678 O O . ARG A 1 85 ? 8.011 -4.870 -5.670 1.00 84.00 85 ARG A O 1
ATOM 685 N N . ARG A 1 86 ? 8.166 -3.003 -4.429 1.00 89.38 86 ARG A N 1
ATOM 686 C CA . ARG A 1 86 ? 6.984 -3.258 -3.620 1.00 89.38 86 ARG A CA 1
ATOM 687 C C . ARG A 1 86 ? 6.444 -1.954 -3.065 1.00 89.38 86 ARG A C 1
ATOM 689 O O . ARG A 1 86 ? 7.214 -1.065 -2.721 1.00 89.38 86 ARG A O 1
ATOM 696 N N . VAL A 1 87 ? 5.132 -1.861 -2.903 1.00 90.62 87 VAL A N 1
ATOM 697 C CA . VAL A 1 87 ? 4.499 -0.840 -2.066 1.00 90.62 87 VAL A CA 1
ATOM 698 C C . VAL A 1 87 ? 3.728 -1.539 -0.968 1.00 90.62 87 VAL A C 1
ATOM 700 O O . VAL A 1 87 ? 2.865 -2.372 -1.228 1.00 90.62 87 VAL A O 1
ATOM 703 N N . THR A 1 88 ? 4.045 -1.199 0.274 1.00 93.56 88 THR A N 1
ATOM 704 C CA . THR A 1 88 ? 3.249 -1.620 1.424 1.00 93.56 88 THR A CA 1
ATOM 705 C C . THR A 1 88 ? 2.277 -0.512 1.783 1.00 93.56 88 THR A C 1
ATOM 707 O O . THR A 1 88 ? 2.701 0.614 2.036 1.00 93.56 88 THR A O 1
ATOM 710 N N . LEU A 1 89 ? 0.993 -0.843 1.835 1.00 94.38 89 LEU A N 1
ATOM 711 C CA . LEU A 1 89 ? -0.063 0.021 2.340 1.00 94.38 89 LEU A CA 1
ATOM 712 C C . LEU A 1 89 ? -0.458 -0.444 3.738 1.00 94.38 89 LEU A C 1
ATOM 714 O O . LEU A 1 89 ? -0.667 -1.637 3.950 1.00 94.38 89 LEU A O 1
ATOM 718 N N . THR A 1 90 ? 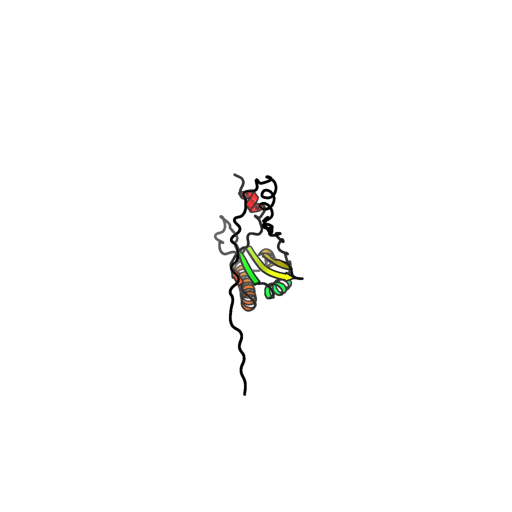-0.574 0.488 4.678 1.00 94.88 90 THR A N 1
ATOM 719 C CA . THR A 1 90 ? -0.932 0.189 6.068 1.00 94.88 90 THR A CA 1
ATOM 720 C C . THR A 1 90 ? -2.033 1.130 6.532 1.00 94.88 90 THR A C 1
ATOM 722 O O . THR A 1 90 ? -1.823 2.334 6.610 1.00 94.88 90 THR A O 1
ATOM 725 N N . ALA A 1 91 ? -3.195 0.591 6.877 1.00 94.56 91 ALA A N 1
ATOM 726 C CA . ALA A 1 91 ? -4.301 1.321 7.481 1.00 94.56 91 ALA A CA 1
ATOM 727 C C . ALA A 1 91 ? -4.254 1.135 9.004 1.00 94.56 91 ALA A C 1
ATOM 729 O O . ALA A 1 91 ? -4.380 0.017 9.504 1.00 94.56 91 ALA A O 1
ATOM 730 N N . LEU A 1 92 ? -4.044 2.225 9.742 1.00 92.88 92 LEU A N 1
ATOM 731 C CA . LEU A 1 92 ? -3.868 2.239 11.193 1.00 92.88 92 LEU A CA 1
ATOM 732 C C . LEU A 1 92 ? -5.134 2.703 11.916 1.00 92.88 92 LEU A C 1
ATOM 734 O O . LEU A 1 92 ? -5.786 3.673 11.520 1.00 92.88 92 LEU A O 1
ATOM 738 N N . GLY A 1 93 ? -5.424 2.060 13.048 1.00 90.69 93 GLY A N 1
ATOM 739 C CA . GLY A 1 93 ? -6.473 2.501 13.969 1.00 90.69 93 GLY A CA 1
ATOM 740 C C . GLY A 1 93 ? -7.893 2.251 13.463 1.00 90.69 93 GLY A C 1
ATOM 741 O O . GLY A 1 93 ? -8.818 2.950 13.876 1.00 90.69 93 GLY A O 1
ATOM 742 N N . VAL A 1 94 ? -8.078 1.267 12.584 1.00 92.25 94 VAL A N 1
ATOM 743 C CA . VAL A 1 94 ? -9.395 0.884 12.068 1.00 92.25 94 VAL A CA 1
ATOM 744 C C . VAL A 1 94 ? -10.186 0.221 13.196 1.00 92.25 94 VAL A C 1
ATOM 746 O O . VAL A 1 94 ? -9.748 -0.781 13.761 1.00 92.25 94 VAL A O 1
ATOM 749 N N . ARG A 1 95 ? -11.346 0.777 13.558 1.00 91.88 95 ARG A N 1
ATOM 750 C CA . ARG A 1 95 ? -12.172 0.244 14.653 1.00 91.88 95 ARG A CA 1
ATOM 751 C C . ARG A 1 95 ? -13.054 -0.905 14.173 1.00 91.88 95 ARG A C 1
ATOM 753 O O . ARG A 1 95 ? -13.992 -0.683 13.414 1.00 91.88 95 ARG A O 1
ATOM 760 N N . VAL A 1 96 ? -12.820 -2.104 14.698 1.00 88.81 96 VAL A N 1
ATOM 761 C CA . VAL A 1 96 ? -13.654 -3.292 14.465 1.00 88.81 96 VAL A CA 1
ATOM 762 C C . VAL A 1 96 ? -14.109 -3.834 15.814 1.00 88.81 96 VAL A C 1
ATOM 764 O O . VAL A 1 96 ? -13.285 -4.177 16.656 1.00 88.81 96 VAL A O 1
ATOM 767 N N . ASN A 1 97 ? -15.424 -3.874 16.053 1.00 89.81 97 ASN A N 1
ATOM 768 C CA . ASN A 1 97 ? -16.015 -4.336 17.320 1.00 89.81 97 ASN A CA 1
ATOM 769 C C . ASN A 1 97 ? -15.402 -3.678 18.577 1.00 89.81 97 ASN A C 1
ATOM 771 O O . ASN A 1 97 ? -15.229 -4.318 19.608 1.00 89.81 97 ASN A O 1
ATOM 775 N N . GLY A 1 98 ? -15.047 -2.391 18.484 1.00 86.94 98 GLY A N 1
ATOM 776 C CA . GLY A 1 98 ? -14.439 -1.632 19.584 1.00 86.94 98 GLY A CA 1
ATOM 777 C C . GLY A 1 98 ? -12.926 -1.815 19.750 1.00 86.94 98 GLY A C 1
ATOM 778 O O . GLY A 1 98 ? -12.336 -1.135 20.585 1.00 86.94 98 GLY A O 1
ATOM 779 N N . ILE A 1 99 ? -12.286 -2.661 18.939 1.00 88.31 99 ILE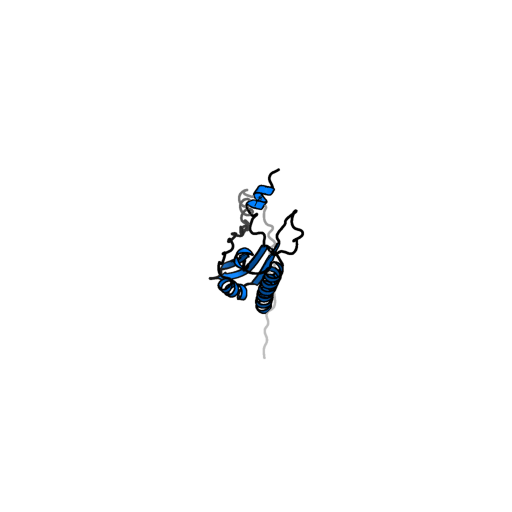 A N 1
ATOM 780 C CA . ILE A 1 99 ? -10.838 -2.893 18.947 1.00 88.31 99 ILE A CA 1
ATOM 781 C C . ILE A 1 99 ? -10.202 -2.111 17.794 1.00 88.31 99 ILE A C 1
ATOM 783 O O . ILE A 1 99 ? -10.702 -2.134 16.669 1.00 88.31 99 ILE A O 1
ATOM 787 N N . ALA A 1 100 ? -9.109 -1.398 18.072 1.00 90.12 100 ALA A N 1
ATOM 788 C CA . ALA A 1 100 ? -8.317 -0.734 17.043 1.00 90.12 100 ALA A CA 1
ATOM 789 C C . ALA A 1 100 ? -7.372 -1.750 16.392 1.00 90.12 100 ALA A C 1
ATOM 791 O O . ALA A 1 100 ? -6.514 -2.320 17.064 1.00 90.12 100 ALA A O 1
ATOM 792 N N . LEU A 1 101 ? -7.544 -1.971 15.092 1.00 92.06 101 LEU A N 1
ATOM 793 C CA . LEU A 1 101 ? -6.751 -2.902 14.301 1.00 92.06 101 LEU A CA 1
ATOM 794 C C . LEU A 1 101 ? -5.903 -2.162 13.268 1.00 92.06 101 LEU A C 1
ATOM 796 O O . LEU A 1 101 ? -6.209 -1.039 12.852 1.00 92.06 101 LEU A O 1
ATOM 800 N N . THR A 1 102 ? -4.841 -2.839 12.848 1.00 93.50 102 THR A N 1
ATOM 801 C CA . THR A 1 102 ? -3.994 -2.431 11.733 1.00 93.50 102 THR A CA 1
ATOM 802 C C . THR A 1 102 ? -4.214 -3.402 10.586 1.00 93.50 102 THR A C 1
ATOM 804 O O . THR A 1 102 ? -4.120 -4.612 10.784 1.00 93.50 102 THR A O 1
ATOM 807 N N . PHE A 1 103 ? -4.470 -2.880 9.393 1.00 94.56 103 PHE A N 1
ATOM 808 C CA . PHE A 1 103 ? -4.587 -3.670 8.170 1.00 94.56 103 PHE A CA 1
ATOM 809 C C . PHE A 1 103 ? -3.435 -3.339 7.231 1.00 94.56 103 PHE A C 1
ATOM 811 O O . PHE A 1 103 ? -3.018 -2.184 7.139 1.00 94.56 103 PHE A O 1
ATOM 818 N N . LYS A 1 104 ? -2.912 -4.345 6.539 1.00 94.62 104 LYS A N 1
ATOM 819 C CA . LYS A 1 104 ? -1.776 -4.221 5.628 1.00 94.62 104 LYS A CA 1
ATOM 820 C C . LYS A 1 104 ? -2.118 -4.851 4.288 1.00 94.62 104 LYS A C 1
ATOM 822 O O . LYS A 1 104 ? -2.655 -5.948 4.253 1.00 94.62 104 LYS A O 1
ATOM 827 N N . HIS A 1 105 ? -1.743 -4.197 3.202 1.00 94.50 105 HIS A N 1
ATOM 828 C CA . HIS A 1 105 ? -1.793 -4.765 1.860 1.00 94.50 105 HIS A CA 1
ATOM 829 C C . HIS A 1 105 ? -0.455 -4.539 1.159 1.00 94.50 105 HIS A C 1
ATOM 831 O O . HIS A 1 105 ? 0.203 -3.516 1.372 1.00 94.50 105 HIS A O 1
ATOM 837 N N . VAL A 1 106 ? -0.016 -5.516 0.368 1.00 92.00 106 VAL A N 1
ATOM 838 C CA . VAL A 1 106 ? 1.299 -5.498 -0.275 1.00 92.00 106 VAL A CA 1
ATOM 839 C C . VAL A 1 106 ? 1.134 -5.618 -1.780 1.00 92.00 106 VAL A C 1
ATOM 841 O O . VAL A 1 106 ? 0.744 -6.658 -2.297 1.00 92.00 106 VAL A O 1
ATOM 844 N N . LEU A 1 107 ? 1.511 -4.553 -2.475 1.00 90.12 107 LEU A N 1
ATOM 845 C CA . LEU A 1 107 ? 1.588 -4.499 -3.925 1.00 90.12 107 LEU A CA 1
ATOM 846 C C . LEU A 1 107 ? 3.009 -4.885 -4.332 1.00 90.12 107 LEU A C 1
ATOM 848 O O . LEU A 1 107 ? 3.935 -4.092 -4.166 1.00 90.12 107 LEU A O 1
ATOM 852 N N . ASP A 1 108 ? 3.203 -6.113 -4.802 1.00 86.12 108 ASP A N 1
ATOM 853 C CA . ASP A 1 108 ? 4.508 -6.602 -5.257 1.00 86.12 108 ASP A CA 1
ATOM 854 C C . ASP A 1 108 ? 4.662 -6.406 -6.771 1.00 86.12 108 ASP A C 1
ATOM 856 O O . ASP A 1 108 ? 3.716 -6.631 -7.528 1.00 86.12 108 ASP A O 1
ATOM 860 N N . TYR A 1 109 ? 5.857 -6.019 -7.221 1.00 75.50 109 TYR A N 1
ATOM 861 C CA . TYR A 1 109 ? 6.173 -5.822 -8.638 1.00 75.50 109 TYR A CA 1
ATOM 862 C C . TYR A 1 109 ? 5.809 -7.052 -9.480 1.00 75.50 109 TYR A C 1
ATOM 864 O O . TYR A 1 109 ? 5.275 -6.915 -10.578 1.00 75.50 109 TYR A O 1
ATOM 872 N N . ASN A 1 110 ? 6.031 -8.258 -8.949 1.00 73.88 110 ASN A N 1
ATOM 873 C CA . ASN A 1 110 ? 5.725 -9.502 -9.662 1.00 73.88 110 ASN A CA 1
ATOM 874 C C . ASN A 1 110 ? 4.225 -9.693 -9.939 1.00 73.88 110 ASN A C 1
ATOM 876 O O . ASN A 1 110 ? 3.873 -10.393 -10.882 1.00 73.88 110 ASN A O 1
ATOM 880 N N . ASN A 1 111 ? 3.355 -9.059 -9.148 1.00 71.81 111 ASN A N 1
ATOM 881 C CA . ASN A 1 111 ? 1.903 -9.125 -9.324 1.00 71.81 111 ASN A CA 1
ATOM 882 C C . ASN A 1 111 ? 1.373 -8.008 -10.240 1.00 71.81 111 ASN A C 1
ATOM 884 O O . ASN A 1 111 ? 0.220 -8.056 -10.654 1.00 71.81 111 ASN A O 1
ATOM 888 N N . LEU A 1 112 ? 2.196 -6.997 -10.536 1.00 69.06 112 LEU A N 1
ATOM 889 C CA . LEU A 1 112 ? 1.827 -5.825 -11.337 1.00 69.06 112 LEU A CA 1
ATOM 890 C C . LEU A 1 112 ? 2.470 -5.816 -12.732 1.00 69.06 112 LEU A C 1
ATOM 892 O O . LEU A 1 112 ? 2.106 -4.994 -13.569 1.00 69.06 112 LEU A O 1
ATOM 896 N N . CYS A 1 113 ? 3.448 -6.688 -12.976 1.00 71.12 113 CYS A N 1
ATOM 897 C CA . CYS A 1 113 ? 4.247 -6.693 -14.194 1.00 71.12 113 CYS A CA 1
ATOM 898 C C . CYS A 1 113 ? 3.617 -7.571 -15.285 1.00 71.12 113 CYS A C 1
ATOM 900 O O . CYS A 1 113 ? 3.448 -8.778 -15.111 1.00 71.12 113 CYS A O 1
ATOM 902 N N . ASP A 1 114 ? 3.342 -6.976 -16.447 1.00 75.06 114 ASP A N 1
ATOM 903 C CA . ASP A 1 114 ? 3.058 -7.714 -17.676 1.00 75.06 114 ASP A CA 1
ATOM 904 C C . ASP A 1 114 ? 4.367 -8.007 -18.415 1.00 75.06 114 ASP A C 1
ATOM 906 O O . ASP A 1 114 ? 4.910 -7.153 -19.118 1.00 75.06 114 ASP A O 1
ATOM 910 N N . THR A 1 115 ? 4.863 -9.238 -18.274 1.00 73.25 115 THR A N 1
ATOM 911 C CA . THR A 1 115 ? 6.130 -9.697 -18.876 1.00 73.25 115 THR A CA 1
ATOM 912 C C . THR A 1 115 ? 6.194 -9.609 -20.405 1.00 73.25 115 THR A C 1
ATOM 914 O O . THR A 1 115 ? 7.273 -9.788 -20.966 1.00 73.25 115 THR A O 1
ATOM 917 N N . SER A 1 116 ? 5.073 -9.340 -21.085 1.00 77.50 116 SER A N 1
ATOM 918 C CA . SER A 1 116 ? 5.034 -9.170 -22.541 1.00 77.50 116 SER A CA 1
ATOM 919 C C . SER A 1 116 ? 5.453 -7.775 -23.027 1.00 77.50 116 SER A C 1
ATOM 921 O O . SER A 1 116 ? 5.728 -7.613 -24.217 1.00 77.50 116 SER A O 1
ATOM 923 N N . LYS A 1 117 ? 5.520 -6.781 -22.131 1.00 78.25 117 LYS A N 1
ATOM 924 C CA . LYS A 1 117 ? 5.827 -5.378 -22.458 1.00 78.25 117 LYS A CA 1
ATOM 925 C C . LYS A 1 117 ? 7.301 -5.031 -22.298 1.00 78.25 117 LYS A C 1
ATOM 927 O O . LYS A 1 117 ? 8.037 -5.709 -21.578 1.00 78.25 117 LYS A O 1
ATOM 932 N N . ASP A 1 118 ? 7.714 -3.937 -22.940 1.00 81.44 118 ASP A N 1
ATOM 933 C CA . ASP A 1 118 ? 9.051 -3.395 -22.724 1.00 81.44 118 ASP A CA 1
ATOM 934 C C . ASP A 1 118 ? 9.202 -2.853 -21.298 1.00 81.44 118 ASP A C 1
ATOM 936 O O . ASP A 1 118 ? 8.268 -2.362 -20.660 1.00 81.44 118 ASP A O 1
ATOM 940 N N . TRP A 1 119 ? 10.431 -2.927 -20.810 1.00 74.00 119 TRP A N 1
ATOM 941 C CA . TRP A 1 119 ? 10.823 -2.526 -19.469 1.00 74.00 119 TRP A CA 1
ATOM 942 C C . TRP A 1 119 ? 10.385 -1.097 -19.097 1.00 74.00 119 TRP A C 1
ATOM 944 O O . TRP A 1 119 ? 9.894 -0.847 -17.987 1.00 74.00 119 TRP A O 1
ATOM 954 N N . ASN A 1 120 ? 10.563 -0.144 -20.015 1.00 77.94 120 ASN A N 1
ATOM 955 C CA . ASN A 1 120 ? 10.237 1.251 -19.737 1.00 77.94 120 ASN A CA 1
ATOM 956 C C . ASN A 1 120 ? 8.716 1.459 -19.640 1.00 77.94 120 ASN A C 1
ATOM 958 O O . ASN A 1 120 ? 8.245 2.224 -18.799 1.00 77.94 120 ASN A O 1
ATOM 962 N N . GLU A 1 121 ? 7.949 0.730 -20.453 1.00 79.81 121 GLU A N 1
ATOM 963 C CA . GLU A 1 121 ? 6.484 0.754 -20.431 1.00 79.81 121 GLU A CA 1
ATOM 964 C C . GLU A 1 121 ? 5.946 0.168 -19.120 1.00 79.81 121 GLU A C 1
ATOM 966 O O . GLU A 1 121 ? 5.118 0.797 -18.464 1.00 79.81 121 GLU A O 1
ATOM 971 N N . GLN A 1 122 ? 6.487 -0.970 -18.667 1.00 80.50 122 GLN A N 1
ATOM 972 C CA . GLN A 1 122 ? 6.104 -1.586 -17.389 1.00 80.50 122 GLN A CA 1
ATOM 973 C C . GLN A 1 122 ? 6.326 -0.646 -16.200 1.00 80.50 122 GLN A C 1
ATOM 975 O O . GLN A 1 122 ? 5.473 -0.532 -15.321 1.00 80.50 122 GLN A O 1
ATOM 980 N N . THR A 1 123 ? 7.476 0.031 -16.161 1.00 80.44 123 THR A N 1
ATOM 981 C CA . THR A 1 123 ? 7.802 0.954 -15.066 1.00 80.44 123 THR A CA 1
ATOM 982 C C . THR A 1 123 ? 6.819 2.122 -15.027 1.00 80.44 123 THR A C 1
ATOM 984 O O . THR A 1 123 ? 6.299 2.450 -13.963 1.00 80.44 123 THR A O 1
ATOM 987 N N . GLN A 1 124 ? 6.509 2.707 -16.187 1.00 82.75 124 GLN A N 1
ATOM 988 C CA . GLN A 1 124 ? 5.554 3.813 -16.284 1.00 82.75 124 GLN A CA 1
ATOM 989 C C . GLN A 1 124 ? 4.131 3.392 -15.908 1.00 82.75 124 GLN A C 1
ATOM 991 O O . GLN A 1 124 ? 3.440 4.143 -15.222 1.00 82.75 124 GLN A O 1
ATOM 996 N N . GLU A 1 125 ? 3.691 2.201 -16.319 1.00 83.31 125 GLU A N 1
ATOM 997 C CA . GLU A 1 125 ? 2.367 1.678 -15.965 1.00 83.31 125 GLU A CA 1
ATOM 998 C C . GLU A 1 125 ? 2.232 1.424 -14.464 1.00 83.31 125 GLU A C 1
ATOM 1000 O O . GLU A 1 125 ? 1.227 1.810 -13.864 1.00 83.31 125 GLU A O 1
ATOM 1005 N N . ILE A 1 126 ? 3.254 0.831 -13.842 1.00 84.69 126 ILE A N 1
ATOM 1006 C CA . ILE A 1 126 ? 3.273 0.595 -12.396 1.00 84.69 126 ILE A CA 1
ATOM 1007 C C . ILE A 1 126 ? 3.264 1.929 -11.647 1.00 84.69 126 ILE A C 1
ATOM 1009 O O . ILE A 1 126 ? 2.435 2.117 -10.757 1.00 84.69 126 ILE A O 1
ATOM 1013 N N . ASP A 1 127 ? 4.121 2.878 -12.025 1.00 84.12 127 ASP A N 1
ATOM 1014 C CA . ASP A 1 127 ? 4.154 4.204 -11.401 1.00 84.12 127 ASP A CA 1
ATOM 1015 C C . ASP A 1 127 ? 2.816 4.941 -11.560 1.00 84.12 127 ASP A C 1
ATOM 1017 O O . ASP A 1 127 ? 2.327 5.561 -10.608 1.00 84.12 127 ASP A O 1
ATOM 1021 N N . HIS A 1 128 ? 2.184 4.846 -12.734 1.00 87.50 128 HIS A N 1
ATOM 1022 C CA . HIS A 1 128 ? 0.856 5.407 -12.972 1.00 87.50 128 HIS A CA 1
ATOM 1023 C C . HIS A 1 128 ? -0.199 4.766 -12.065 1.00 87.50 128 HIS A C 1
ATOM 1025 O O . HIS A 1 128 ? -0.946 5.480 -11.392 1.00 87.50 128 HIS A O 1
ATOM 1031 N N . HIS A 1 129 ? -0.226 3.435 -11.989 1.00 87.50 129 HIS A N 1
ATOM 1032 C CA . HIS A 1 129 ? -1.180 2.695 -11.168 1.00 87.50 129 HIS A CA 1
ATOM 1033 C C . HIS A 1 129 ? -1.009 3.021 -9.676 1.00 87.50 129 HIS A C 1
ATOM 1035 O O . HIS A 1 129 ? -1.978 3.357 -8.993 1.00 87.50 129 HIS A O 1
ATOM 1041 N N . ILE A 1 130 ? 0.226 3.028 -9.169 1.00 88.19 130 ILE A N 1
ATOM 1042 C CA . ILE A 1 130 ? 0.507 3.412 -7.781 1.00 88.19 130 ILE A CA 1
ATOM 1043 C C . ILE A 1 130 ? 0.087 4.861 -7.521 1.00 88.19 130 ILE A C 1
ATOM 1045 O O . ILE A 1 130 ? -0.521 5.145 -6.490 1.00 88.19 130 ILE A O 1
ATOM 1049 N N . THR A 1 131 ? 0.341 5.773 -8.461 1.00 89.69 131 THR A N 1
ATOM 1050 C CA . THR A 1 131 ? -0.080 7.178 -8.344 1.00 89.69 131 THR A CA 1
ATOM 1051 C C . THR A 1 131 ? -1.599 7.300 -8.244 1.00 89.69 131 THR A C 1
ATOM 1053 O O . THR A 1 131 ? -2.091 8.065 -7.415 1.00 89.69 131 THR A O 1
ATOM 1056 N N . GLN A 1 132 ? -2.354 6.522 -9.025 1.00 91.06 132 GLN A N 1
ATOM 1057 C CA . GLN A 1 132 ? -3.817 6.486 -8.943 1.00 91.06 132 GLN A CA 1
ATOM 1058 C C . GLN A 1 132 ? -4.306 5.956 -7.591 1.00 91.06 132 GLN A C 1
ATOM 1060 O O . GLN A 1 132 ? -5.186 6.567 -6.982 1.00 91.06 132 GLN A O 1
ATOM 1065 N N . ILE A 1 133 ? -3.704 4.873 -7.089 1.00 90.81 133 ILE A N 1
ATOM 1066 C CA . ILE A 1 133 ? -4.003 4.322 -5.758 1.00 90.81 133 ILE A CA 1
ATOM 1067 C C . ILE A 1 133 ? -3.748 5.382 -4.679 1.00 90.81 133 ILE A C 1
ATOM 1069 O O . ILE A 1 133 ? -4.607 5.620 -3.830 1.00 90.81 133 ILE A O 1
ATOM 1073 N N . MET A 1 134 ? -2.592 6.054 -4.720 1.00 90.50 134 MET A N 1
ATOM 1074 C CA . MET A 1 134 ? -2.246 7.089 -3.741 1.00 90.50 134 MET A CA 1
ATOM 1075 C C . MET A 1 134 ? -3.200 8.283 -3.822 1.00 90.50 134 MET A C 1
ATOM 1077 O O . MET A 1 134 ? -3.638 8.786 -2.790 1.00 90.50 134 MET A O 1
ATOM 1081 N N . ALA A 1 135 ? -3.551 8.726 -5.030 1.00 90.75 135 ALA A N 1
ATOM 1082 C CA . ALA A 1 135 ? -4.490 9.826 -5.226 1.00 90.75 135 ALA A CA 1
ATOM 1083 C C . ALA A 1 135 ? -5.873 9.489 -4.654 1.00 90.75 135 ALA A C 1
ATOM 1085 O O . ALA A 1 135 ? -6.475 10.314 -3.966 1.00 90.75 135 ALA A O 1
ATOM 1086 N N . ARG A 1 136 ? -6.350 8.260 -4.880 1.00 90.06 136 ARG A N 1
ATOM 1087 C CA . ARG A 1 136 ? -7.635 7.794 -4.359 1.00 90.06 136 ARG A CA 1
ATOM 1088 C C . ARG A 1 136 ? -7.633 7.723 -2.835 1.00 90.06 136 ARG A C 1
ATOM 1090 O O . ARG A 1 136 ? -8.471 8.362 -2.203 1.00 90.06 136 ARG A O 1
ATOM 1097 N N . LEU A 1 137 ? -6.642 7.055 -2.244 1.00 90.12 137 LEU A N 1
ATOM 1098 C CA . LEU A 1 137 ? -6.506 6.957 -0.786 1.00 90.12 137 LEU A CA 1
ATOM 1099 C C . LEU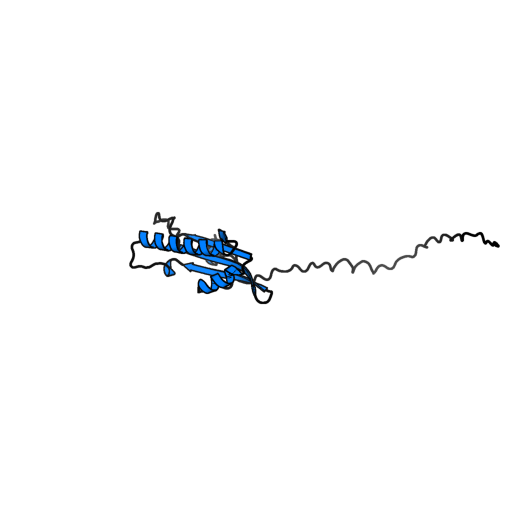 A 1 137 ? -6.334 8.333 -0.126 1.00 90.12 137 LEU A C 1
ATOM 1101 O O . LEU A 1 137 ? -6.915 8.588 0.924 1.00 90.12 137 LEU A O 1
ATOM 1105 N N . GLY A 1 138 ? -5.579 9.237 -0.755 1.00 88.25 138 GLY A N 1
ATOM 1106 C CA . GLY A 1 138 ? -5.390 10.604 -0.268 1.00 88.25 138 GLY A CA 1
ATOM 1107 C C . GLY A 1 138 ? -6.643 11.479 -0.371 1.00 88.25 138 GLY A C 1
ATOM 1108 O O . GLY A 1 138 ? -6.785 12.424 0.397 1.00 88.25 138 GLY A O 1
ATOM 1109 N N . SER A 1 139 ? -7.566 11.171 -1.288 1.00 88.94 139 SER A N 1
ATOM 1110 C CA . SER A 1 139 ? -8.860 11.863 -1.376 1.00 88.94 139 SER A CA 1
ATOM 1111 C C . SER A 1 139 ? -9.867 11.399 -0.318 1.00 88.94 139 SER A C 1
ATOM 1113 O O . SER A 1 139 ? -10.777 12.147 0.034 1.00 88.94 139 SER A O 1
ATOM 1115 N N . GLU A 1 140 ? -9.696 10.181 0.198 1.00 83.88 140 GLU A N 1
ATOM 1116 C CA . GLU A 1 140 ? -10.623 9.540 1.134 1.00 83.88 140 GLU A CA 1
ATOM 1117 C C . GLU A 1 140 ? -10.128 9.574 2.595 1.00 83.88 140 GLU A C 1
ATOM 1119 O O . GLU A 1 140 ? -10.914 9.317 3.506 1.00 83.88 140 GLU A O 1
ATOM 1124 N N . GLY A 1 141 ? -8.859 9.921 2.852 1.00 80.12 141 GLY A N 1
ATOM 1125 C CA . GLY A 1 141 ? -8.306 9.948 4.206 1.00 80.12 141 GLY A CA 1
ATOM 1126 C C . GLY A 1 141 ? -6.919 10.582 4.339 1.00 80.12 141 GLY A C 1
ATOM 1127 O O . GLY A 1 141 ? -6.362 11.162 3.409 1.00 80.12 141 GLY A O 1
ATOM 1128 N N . ASN A 1 142 ? -6.343 10.464 5.539 1.00 87.50 142 ASN A N 1
ATOM 1129 C CA . ASN A 1 142 ? -5.002 10.964 5.839 1.00 87.50 142 ASN A CA 1
ATOM 1130 C C . ASN A 1 142 ? -3.950 9.975 5.331 1.00 87.50 142 ASN A C 1
ATOM 1132 O O . ASN A 1 142 ? -3.614 9.015 6.024 1.00 87.50 142 ASN A O 1
ATOM 1136 N N . LEU A 1 143 ? -3.436 10.210 4.126 1.00 92.00 143 LEU A N 1
ATOM 1137 C CA . LEU A 1 143 ? -2.350 9.425 3.546 1.00 92.00 143 LEU A CA 1
ATOM 1138 C C . LEU A 1 143 ? -0.991 10.066 3.854 1.00 92.00 143 LEU A C 1
ATOM 1140 O O . LEU A 1 143 ? -0.745 11.220 3.504 1.00 92.00 143 LEU A O 1
ATOM 1144 N N . ILE A 1 144 ? -0.082 9.304 4.460 1.00 92.12 144 ILE A N 1
ATOM 1145 C CA . ILE A 1 144 ? 1.291 9.736 4.747 1.00 92.12 144 ILE A CA 1
ATOM 1146 C C . ILE A 1 144 ? 2.283 8.735 4.154 1.00 92.12 144 ILE A C 1
ATOM 1148 O O . ILE A 1 144 ? 2.079 7.523 4.180 1.00 92.12 144 ILE A O 1
ATOM 1152 N N . ARG A 1 145 ? 3.399 9.244 3.630 1.00 91.00 145 ARG A N 1
ATOM 1153 C CA . ARG A 1 145 ? 4.534 8.397 3.262 1.00 91.00 145 ARG A CA 1
ATOM 1154 C C . ARG A 1 145 ? 5.293 7.996 4.520 1.00 91.00 145 ARG A C 1
ATOM 1156 O O . ARG A 1 145 ? 5.815 8.870 5.209 1.00 91.00 145 ARG A O 1
ATOM 1163 N N . GLY A 1 146 ? 5.398 6.703 4.798 1.00 87.00 146 GLY A N 1
ATOM 1164 C CA . GLY A 1 146 ? 6.117 6.228 5.976 1.00 87.00 146 GLY A CA 1
ATOM 1165 C C . GLY A 1 146 ? 5.993 4.730 6.210 1.00 87.00 146 GLY A C 1
ATOM 1166 O O . GLY A 1 146 ? 5.215 4.036 5.559 1.00 87.00 146 GLY A O 1
ATOM 1167 N N . THR A 1 147 ? 6.772 4.242 7.168 1.00 81.12 147 THR A N 1
ATOM 1168 C CA . THR A 1 147 ? 6.786 2.852 7.632 1.00 81.12 147 THR A CA 1
ATOM 1169 C C . THR A 1 147 ? 6.373 2.790 9.095 1.00 81.12 147 THR A C 1
ATOM 1171 O O . THR A 1 147 ? 6.691 3.687 9.871 1.00 81.12 147 THR A O 1
ATOM 1174 N N . VAL A 1 148 ? 5.689 1.714 9.486 1.00 76.19 148 VAL A N 1
ATOM 1175 C CA . VAL A 1 148 ? 5.547 1.341 10.900 1.00 76.19 148 VAL A CA 1
ATOM 1176 C C . VAL A 1 148 ? 6.459 0.152 11.123 1.00 76.19 148 VAL A C 1
ATOM 1178 O O . VAL A 1 148 ? 6.321 -0.864 10.443 1.00 76.19 148 VAL A O 1
ATOM 1181 N N . GLU A 1 149 ? 7.388 0.286 12.061 1.00 66.31 149 GLU A N 1
ATOM 1182 C CA . GLU A 1 149 ? 8.203 -0.830 12.526 1.00 66.31 149 GLU A CA 1
ATOM 1183 C C . GLU A 1 149 ? 7.325 -1.746 13.385 1.00 66.31 149 GLU A C 1
ATOM 1185 O O . GLU A 1 149 ? 7.126 -1.526 14.577 1.00 66.31 149 GLU A O 1
ATOM 1190 N N . THR A 1 150 ? 6.733 -2.760 12.757 1.00 62.16 150 THR A N 1
ATOM 1191 C CA . THR A 1 150 ? 6.048 -3.852 13.455 1.00 62.16 150 THR A CA 1
ATOM 1192 C C . THR A 1 150 ? 6.994 -5.047 13.507 1.00 62.16 150 THR A C 1
ATOM 1194 O O . THR A 1 150 ? 6.908 -5.919 12.650 1.00 62.16 150 THR A O 1
ATOM 1197 N N . GLU A 1 151 ? 7.905 -5.032 14.484 1.00 58.91 151 GLU A N 1
ATOM 1198 C CA . GLU A 1 151 ? 9.004 -5.996 14.684 1.00 58.91 151 GLU A CA 1
ATOM 1199 C C . GLU A 1 151 ? 10.015 -6.115 13.516 1.00 58.91 151 GLU A C 1
ATOM 1201 O O . GLU A 1 151 ? 9.670 -5.920 12.350 1.00 58.91 151 GLU A O 1
ATOM 1206 N N . PRO A 1 152 ? 11.299 -6.410 13.803 1.00 48.56 152 PRO A N 1
ATOM 1207 C CA . PRO A 1 152 ? 12.299 -6.581 12.755 1.00 48.56 152 PRO A CA 1
ATOM 1208 C C . PRO A 1 152 ? 11.938 -7.775 11.873 1.00 48.56 152 PRO A C 1
ATOM 1210 O O . PRO A 1 152 ? 11.637 -8.870 12.361 1.00 48.56 152 PRO A O 1
ATOM 1213 N N . SER A 1 153 ? 12.010 -7.585 10.556 1.00 53.00 153 SER A N 1
ATOM 1214 C CA . SER A 1 153 ? 11.883 -8.707 9.633 1.00 53.00 153 SER A CA 1
ATOM 1215 C C . SER A 1 153 ? 13.008 -9.714 9.898 1.00 53.00 153 SER A C 1
ATOM 1217 O O . SER A 1 153 ? 14.126 -9.340 10.261 1.00 53.00 153 SER A O 1
ATOM 1219 N N . ILE A 1 154 ? 12.749 -11.013 9.713 1.00 54.50 154 ILE A N 1
ATOM 1220 C CA . ILE A 1 154 ? 13.759 -12.043 10.008 1.00 54.50 154 ILE A CA 1
ATOM 1221 C C . ILE A 1 154 ? 15.050 -11.815 9.204 1.00 54.50 154 ILE A C 1
ATOM 1223 O O . ILE A 1 154 ? 16.134 -12.095 9.694 1.00 54.50 154 ILE A O 1
ATOM 1227 N N . GLY A 1 155 ? 14.947 -11.230 8.005 1.00 53.81 155 GLY A N 1
ATOM 1228 C CA . GLY A 1 155 ? 16.096 -10.832 7.193 1.00 53.81 155 GLY A CA 1
ATOM 1229 C C . GLY A 1 155 ? 16.956 -9.752 7.854 1.00 53.81 155 GLY A C 1
ATOM 1230 O O . GLY A 1 155 ? 18.174 -9.891 7.884 1.00 53.81 155 GLY A O 1
ATOM 1231 N N . GLU A 1 156 ? 16.351 -8.723 8.448 1.00 54.72 156 GLU A N 1
ATOM 1232 C CA . GLU A 1 156 ? 17.077 -7.677 9.187 1.00 54.72 156 GLU A CA 1
ATOM 1233 C C . GLU A 1 156 ? 17.703 -8.223 10.474 1.00 54.72 156 GLU A C 1
ATOM 1235 O O . GLU A 1 156 ? 18.852 -7.912 10.787 1.00 54.72 156 GLU A O 1
ATOM 1240 N N . ALA A 1 157 ? 16.996 -9.112 11.178 1.00 56.66 157 ALA A N 1
ATOM 1241 C CA . ALA A 1 157 ? 17.519 -9.784 12.367 1.00 56.66 157 ALA A CA 1
ATOM 1242 C C . ALA A 1 157 ? 18.716 -10.707 12.055 1.00 56.66 157 ALA A C 1
ATOM 1244 O O . ALA A 1 157 ? 19.584 -10.913 12.907 1.00 56.66 157 ALA A O 1
ATOM 1245 N N . LEU A 1 158 ? 18.774 -11.257 10.838 1.00 56.62 158 LEU A N 1
ATOM 1246 C CA . LEU A 1 158 ? 19.879 -12.093 10.366 1.00 56.62 158 LEU A CA 1
ATOM 1247 C C . LEU A 1 158 ? 21.087 -11.266 9.896 1.00 56.62 158 LEU A C 1
ATOM 1249 O O . LEU A 1 158 ? 22.216 -11.705 10.097 1.00 56.62 158 LEU A O 1
ATOM 1253 N N . VAL A 1 159 ? 20.873 -10.071 9.331 1.00 57.50 159 VAL A N 1
ATOM 1254 C CA . VAL A 1 159 ? 21.950 -9.134 8.939 1.00 57.50 159 VAL A CA 1
ATOM 1255 C C . VAL A 1 159 ? 22.649 -8.521 10.161 1.00 57.50 159 VAL A C 1
ATOM 1257 O O . VAL A 1 159 ? 23.821 -8.166 10.088 1.00 57.50 159 VAL A O 1
ATOM 1260 N N . MET A 1 160 ? 21.969 -8.437 11.308 1.00 51.12 160 MET A N 1
ATOM 1261 C CA . MET A 1 160 ? 22.524 -7.887 12.554 1.00 51.12 160 MET A CA 1
ATOM 1262 C C . MET A 1 160 ? 23.467 -8.828 13.329 1.00 51.12 160 MET A C 1
ATOM 1264 O O . MET A 1 160 ? 23.867 -8.491 14.446 1.00 51.12 160 MET A O 1
ATOM 1268 N N . ARG A 1 161 ? 23.843 -9.994 12.789 1.00 45.00 161 ARG A N 1
ATOM 1269 C CA . ARG A 1 161 ? 24.866 -10.846 13.416 1.00 45.00 161 ARG A CA 1
ATOM 1270 C C . ARG A 1 161 ? 26.238 -10.583 12.774 1.00 45.00 161 ARG A C 1
ATOM 1272 O O . ARG A 1 161 ? 26.351 -10.801 11.570 1.00 45.00 161 ARG A O 1
ATOM 1279 N N . PRO A 1 162 ? 27.237 -10.096 13.540 1.00 48.38 162 PRO A N 1
ATOM 1280 C CA . PRO A 1 162 ? 28.605 -9.924 13.051 1.00 48.38 162 PRO A CA 1
ATOM 1281 C C . PRO A 1 162 ? 29.283 -11.260 12.727 1.00 48.38 162 PRO A C 1
ATOM 1283 O O . PRO A 1 162 ? 28.901 -12.289 13.335 1.00 48.38 162 PRO A O 1
#

Sequence (162 aa):
MLMRGFQAHPRTWPSVSPLETKGPEGAYGAMRELKEMSKENPTSIPPVVLDDYSDFEMFAKGAVLVLYSPEYFHSPFLDDKKRLRRVTLTALGVRVNGIALTFKHVLDYNNLCDTSKDWNEQTQEIDHHITQIMARLGSEGNLIRGTVETEPSIGEALVMRP

Secondary structure (DSSP, 8-state):
-----------PPPP-PPP-----S-SSSSSSS-----------PPPEEES-HHHHHHHHTT-SEEEEEEEE---SSS--TT-EEEEEEEEEEEEETTEEEEEEEEEEHHHH--TTS-HHHHHHHHHHHHHHHHHHHHHHS-EEE-----S--HHHHHHT--

Foldseek 3Di:
DDDDDDDDDDDDDDDDDDDDDDDDDDDPPPPPPDPPPPPPPPPDDDAAEDADPVVVLVQLLQAQEKEKEWDADDDPVDPGRLHTAKIKIKGWQRADPNDTHIYIYMDGLVVQADPVDDPVVSRVSVVVVVVVVQVVSVVSHHYDYDDDCPDDDVVRVVVPDD